Protein AF-A0AAW8UAW8-F1 (afdb_monomer_lite)

Folds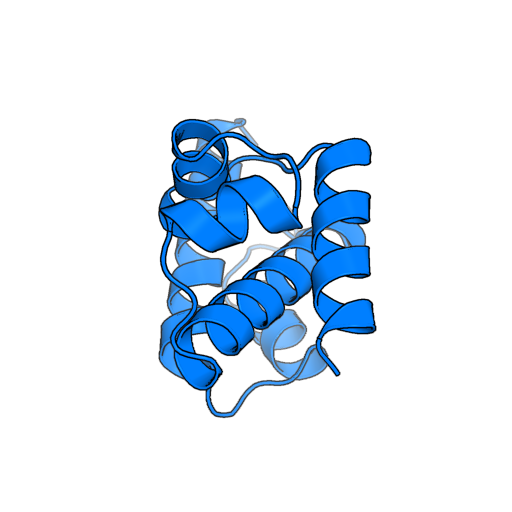eek 3Di:
DPPVVLLVLLLVLLVVCLVCVVPDDLVRSQVVSVVPDDPVNRDDPVSSVLSVLLSLLVVLCVVVVPDLVRVCVQLVPDSVVNCCCNPSNDDADPSSSVSSVVSSVVSD

Radius of gyration: 13.8 Å; chains: 1; bounding box: 28×29×36 Å

Sequence (108 aa):
MSYEEKDWIMRQIKQLAVGLGKMLGRDSLKEMINLELSASEKLTDEEIDTILLLVDVEEKIEIKQIKDEEISQKVGISRERLTDILIDYSLVTETEKKCLTEFIEKTE

Structure (mmCIF, N/CA/C/O backbone):
data_AF-A0AAW8UAW8-F1
#
_entry.id   AF-A0AAW8UAW8-F1
#
loop_
_atom_site.group_PDB
_atom_site.id
_atom_site.type_symbol
_atom_site.label_atom_id
_atom_site.label_alt_id
_atom_site.label_comp_id
_atom_site.label_asym_id
_atom_site.label_entity_id
_atom_site.label_seq_id
_atom_site.pdbx_PDB_ins_code
_atom_site.Cartn_x
_atom_site.Cartn_y
_atom_site.Cartn_z
_atom_site.occupancy
_atom_site.B_iso_or_equiv
_atom_site.auth_seq_id
_atom_site.auth_comp_id
_atom_site.auth_asym_id
_atom_site.auth_atom_id
_atom_site.pdbx_PDB_model_num
ATOM 1 N N . MET A 1 1 ? 10.961 3.873 -21.871 1.00 53.09 1 MET A N 1
ATOM 2 C CA . MET A 1 1 ? 9.582 3.916 -21.371 1.00 53.09 1 MET A CA 1
ATOM 3 C C . MET A 1 1 ? 9.349 5.313 -20.834 1.00 53.09 1 MET A C 1
ATOM 5 O O . MET A 1 1 ? 10.120 5.756 -19.985 1.00 53.09 1 MET A O 1
ATOM 9 N N . SER A 1 2 ? 8.396 6.039 -21.409 1.00 59.00 2 SER A N 1
ATOM 10 C CA . SER A 1 2 ? 7.899 7.279 -20.813 1.00 59.00 2 SER A CA 1
ATOM 11 C C . SER A 1 2 ? 7.216 6.942 -19.484 1.00 59.00 2 SER A C 1
ATOM 13 O O . SER A 1 2 ? 6.664 5.851 -19.339 1.00 59.00 2 SER A O 1
ATOM 15 N N . TYR A 1 3 ? 7.243 7.862 -18.519 1.00 57.81 3 TYR A N 1
ATOM 16 C CA . TYR A 1 3 ? 6.513 7.702 -17.254 1.00 57.81 3 TYR A CA 1
ATOM 17 C C . TYR A 1 3 ? 5.025 7.391 -17.496 1.00 57.81 3 TYR A C 1
ATOM 19 O O . TYR A 1 3 ? 4.446 6.570 -16.799 1.00 57.81 3 TYR A O 1
ATOM 27 N N . GLU A 1 4 ? 4.446 7.945 -18.562 1.00 62.78 4 GLU A N 1
ATOM 28 C CA . GLU A 1 4 ? 3.041 7.738 -18.933 1.00 62.78 4 GLU A CA 1
ATOM 29 C C . GLU A 1 4 ? 2.728 6.306 -19.398 1.00 62.78 4 GLU A C 1
ATOM 31 O O . GLU A 1 4 ? 1.673 5.765 -19.075 1.00 62.78 4 GLU A O 1
ATOM 36 N N . GLU A 1 5 ? 3.641 5.667 -20.138 1.00 59.03 5 GLU A N 1
ATOM 37 C CA . GLU A 1 5 ? 3.466 4.276 -20.594 1.00 59.03 5 GLU A CA 1
ATOM 38 C C . GLU A 1 5 ? 3.527 3.312 -19.407 1.00 59.03 5 GLU A C 1
ATOM 40 O O . GLU A 1 5 ? 2.758 2.355 -19.316 1.00 59.03 5 GLU A O 1
ATOM 45 N N . LYS A 1 6 ? 4.421 3.614 -18.463 1.00 62.03 6 LYS A N 1
ATOM 46 C CA . LYS A 1 6 ? 4.606 2.849 -17.236 1.00 62.03 6 LYS A CA 1
ATOM 47 C C . LYS A 1 6 ? 3.382 2.940 -16.323 1.00 62.03 6 LYS A C 1
ATOM 49 O O . LYS A 1 6 ? 2.896 1.911 -15.857 1.00 62.03 6 LYS A O 1
ATOM 54 N N . ASP A 1 7 ? 2.844 4.142 -16.142 1.00 65.19 7 ASP A N 1
ATOM 55 C CA . ASP A 1 7 ? 1.626 4.371 -15.359 1.00 65.19 7 ASP A CA 1
ATOM 56 C C . ASP A 1 7 ? 0.410 3.683 -15.998 1.00 65.19 7 ASP A C 1
ATOM 58 O O . ASP A 1 7 ? -0.418 3.094 -15.299 1.00 65.19 7 ASP A O 1
ATOM 62 N N . TRP A 1 8 ? 0.313 3.685 -17.333 1.00 69.19 8 TRP A N 1
ATOM 63 C CA . TRP A 1 8 ? -0.758 2.982 -18.043 1.00 69.19 8 TRP A CA 1
ATOM 64 C C . TRP A 1 8 ? -0.704 1.466 -17.813 1.00 69.19 8 TRP A C 1
ATOM 66 O O . TRP A 1 8 ? -1.718 0.866 -17.447 1.00 69.19 8 TRP A O 1
ATOM 76 N N . ILE A 1 9 ? 0.478 0.859 -17.946 1.00 68.75 9 ILE A N 1
ATOM 77 C CA . ILE A 1 9 ? 0.709 -0.568 -17.676 1.00 68.75 9 ILE A CA 1
ATOM 78 C C . ILE A 1 9 ? 0.338 -0.918 -16.234 1.00 68.75 9 ILE A C 1
ATOM 80 O O . ILE A 1 9 ? -0.396 -1.876 -15.988 1.00 68.75 9 ILE A O 1
ATOM 84 N N . MET A 1 10 ? 0.802 -0.122 -15.273 1.00 66.19 10 MET A N 1
ATOM 85 C CA . MET A 1 10 ? 0.529 -0.370 -13.862 1.00 66.19 10 MET A CA 1
ATOM 86 C C . MET A 1 10 ? -0.966 -0.284 -13.536 1.00 66.19 10 MET A C 1
ATOM 88 O O . MET A 1 10 ? -1.477 -1.124 -12.794 1.00 66.19 10 MET A O 1
ATOM 92 N N . ARG A 1 11 ? -1.700 0.658 -14.144 1.00 69.31 11 ARG A N 1
ATOM 93 C CA . ARG A 1 11 ? -3.166 0.727 -14.025 1.00 69.31 11 ARG A CA 1
ATOM 94 C C . ARG A 1 11 ? -3.848 -0.527 -14.566 1.00 69.31 11 ARG A C 1
ATOM 96 O O . ARG A 1 11 ? -4.757 -1.033 -13.913 1.00 69.31 11 ARG A O 1
ATOM 103 N N . GLN A 1 12 ? -3.423 -1.042 -15.722 1.00 69.12 12 GLN A N 1
ATOM 104 C CA . GLN A 1 12 ? -3.996 -2.273 -16.288 1.00 69.12 12 GLN A CA 1
ATOM 105 C C . GLN A 1 12 ? -3.747 -3.477 -15.378 1.00 69.12 12 GLN A C 1
ATOM 107 O O . GLN A 1 12 ? -4.663 -4.248 -15.100 1.00 69.12 12 GLN A O 1
ATOM 112 N N . ILE A 1 13 ? -2.536 -3.594 -14.837 1.00 68.25 13 ILE A N 1
ATOM 113 C CA . ILE A 1 13 ? -2.171 -4.674 -13.918 1.00 68.25 13 ILE A CA 1
ATOM 114 C C . ILE A 1 13 ? -2.972 -4.587 -12.629 1.00 68.25 13 ILE A C 1
ATOM 116 O O . ILE A 1 13 ? -3.464 -5.604 -12.150 1.00 68.25 13 ILE A O 1
ATOM 120 N N . LYS A 1 14 ? -3.152 -3.383 -12.085 1.00 66.75 14 LYS A N 1
ATOM 121 C CA . LYS A 1 14 ? -3.991 -3.189 -10.909 1.00 66.75 14 LYS A CA 1
ATOM 122 C C . LYS A 1 14 ? -5.441 -3.574 -11.183 1.00 66.75 14 LYS A C 1
ATOM 124 O O . LYS A 1 14 ? -6.039 -4.280 -10.385 1.00 66.75 14 LYS A O 1
ATOM 129 N N . GLN A 1 15 ? -6.008 -3.162 -12.317 1.00 66.50 15 GLN A N 1
ATOM 130 C CA . GLN A 1 15 ? -7.379 -3.541 -12.672 1.00 66.50 15 GLN A CA 1
ATOM 131 C C . GLN A 1 15 ? -7.536 -5.052 -12.849 1.00 66.50 15 GLN A C 1
ATOM 133 O O . GLN A 1 15 ? -8.545 -5.611 -12.423 1.00 66.50 15 GLN A O 1
ATOM 138 N N . LEU A 1 16 ? -6.529 -5.724 -13.409 1.00 65.38 16 LEU A N 1
ATOM 139 C CA . LEU A 1 16 ? -6.479 -7.183 -1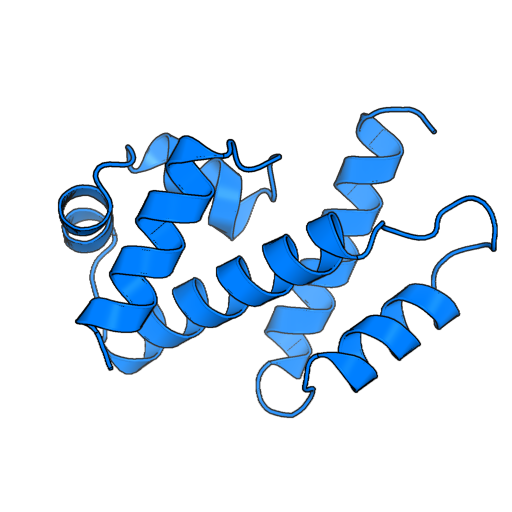3.460 1.00 65.38 16 LEU A CA 1
ATOM 140 C C . LEU A 1 16 ? -6.387 -7.783 -12.053 1.00 65.38 16 LEU A C 1
ATOM 142 O O . LEU A 1 16 ? -7.141 -8.698 -11.744 1.00 65.38 16 LEU A O 1
ATOM 146 N N . ALA A 1 17 ? -5.529 -7.243 -11.186 1.00 63.31 17 ALA A N 1
ATOM 147 C CA . ALA A 1 17 ? -5.366 -7.680 -9.802 1.00 63.31 17 ALA A CA 1
ATOM 148 C C . ALA A 1 17 ? -6.649 -7.512 -8.979 1.00 63.31 17 ALA A C 1
ATOM 150 O O . ALA A 1 17 ? -6.996 -8.411 -8.233 1.00 63.31 17 ALA A O 1
ATOM 151 N N . VAL A 1 18 ? -7.386 -6.413 -9.152 1.00 64.12 18 VAL A N 1
ATOM 152 C CA . VAL A 1 18 ? -8.674 -6.161 -8.485 1.00 64.12 18 VAL A CA 1
ATOM 153 C C . VAL A 1 18 ? -9.775 -7.047 -9.078 1.00 64.12 18 VAL A C 1
ATOM 155 O O . VAL A 1 18 ? -10.526 -7.687 -8.344 1.00 64.12 18 VAL A O 1
ATOM 158 N N . GLY A 1 19 ? -9.850 -7.161 -10.410 1.00 59.50 19 GLY A N 1
ATOM 159 C CA . GLY A 1 19 ? -10.837 -7.996 -11.105 1.00 59.50 19 GLY A CA 1
ATOM 160 C C . GLY A 1 19 ? -10.651 -9.501 -10.876 1.00 59.50 19 GLY A C 1
ATOM 161 O O . GLY A 1 19 ? -11.620 -10.259 -10.903 1.00 59.50 19 GLY A O 1
ATOM 162 N N . LEU A 1 20 ? -9.416 -9.930 -10.611 1.00 54.38 20 LEU A N 1
ATOM 163 C CA . LEU A 1 20 ? -9.031 -11.313 -10.313 1.00 54.38 20 LEU A CA 1
ATOM 164 C C . LEU A 1 20 ? -8.699 -11.523 -8.829 1.00 54.38 20 LEU A C 1
ATOM 166 O O . LEU A 1 20 ? -8.352 -12.641 -8.442 1.00 54.38 20 LEU A O 1
ATOM 170 N N . GLY A 1 21 ? -8.846 -10.480 -8.002 1.00 47.75 21 GLY A N 1
ATOM 171 C CA . GLY A 1 21 ? -8.361 -10.363 -6.616 1.00 47.75 21 GLY A CA 1
ATOM 172 C C . GLY A 1 21 ? -8.927 -11.376 -5.635 1.00 47.75 21 GLY A C 1
ATOM 173 O O . GLY A 1 21 ? -8.539 -11.417 -4.479 1.00 47.75 21 GLY A O 1
ATOM 174 N N . LYS A 1 22 ? -9.804 -12.262 -6.103 1.00 51.38 22 LYS A N 1
ATOM 175 C CA . LYS A 1 22 ? -10.274 -13.416 -5.340 1.00 51.38 22 LYS A CA 1
ATOM 176 C C . LYS A 1 22 ? -9.408 -14.669 -5.495 1.00 51.38 22 LYS A C 1
ATOM 178 O O . LYS A 1 22 ? -9.686 -15.640 -4.798 1.00 51.38 22 LYS A O 1
ATOM 183 N N . MET A 1 23 ? -8.433 -14.718 -6.414 1.00 48.03 23 MET A N 1
ATOM 184 C CA . MET A 1 23 ? -7.806 -16.002 -6.777 1.00 48.03 23 MET A CA 1
ATOM 185 C C . MET A 1 23 ? -6.299 -15.999 -7.075 1.00 48.03 23 MET A C 1
ATOM 187 O O . MET A 1 23 ? -5.720 -17.082 -7.132 1.00 48.03 23 MET A O 1
ATOM 191 N N . LEU A 1 24 ? -5.644 -14.850 -7.268 1.00 53.38 24 LEU A N 1
ATOM 192 C CA . LEU A 1 24 ? -4.253 -14.821 -7.741 1.00 53.38 24 LEU A CA 1
ATOM 193 C C . LEU A 1 24 ? -3.287 -14.321 -6.664 1.00 53.38 24 LEU A C 1
ATOM 195 O O . LEU A 1 24 ? -3.300 -13.154 -6.296 1.00 53.38 24 LEU A O 1
ATOM 199 N N . GLY A 1 25 ? -2.423 -15.220 -6.188 1.00 54.69 25 GLY A N 1
ATOM 200 C CA . GLY A 1 25 ? -1.290 -14.868 -5.332 1.00 54.69 25 GLY A CA 1
ATOM 201 C C . GLY A 1 25 ? -0.156 -14.189 -6.110 1.00 54.69 25 GLY A C 1
ATOM 202 O O . GLY A 1 25 ? -0.154 -14.161 -7.344 1.00 54.69 25 GLY A O 1
ATOM 203 N N . ARG A 1 26 ? 0.844 -13.687 -5.372 1.00 58.62 26 ARG A N 1
ATOM 204 C CA . ARG A 1 26 ? 2.055 -13.000 -5.869 1.00 58.62 26 ARG A CA 1
ATOM 205 C C . ARG A 1 26 ? 2.641 -13.609 -7.144 1.00 58.62 26 ARG A C 1
ATOM 207 O O . ARG A 1 26 ? 2.889 -12.884 -8.104 1.00 58.62 26 ARG A O 1
ATOM 214 N N . ASP A 1 27 ? 2.841 -14.924 -7.166 1.00 57.62 27 ASP A N 1
ATOM 215 C CA . ASP A 1 27 ? 3.433 -15.626 -8.309 1.00 57.62 27 ASP A CA 1
ATOM 216 C C . ASP A 1 27 ? 2.546 -15.588 -9.558 1.00 57.62 27 ASP A C 1
ATOM 218 O O . ASP A 1 27 ? 3.045 -15.379 -10.659 1.00 57.62 27 ASP A O 1
ATOM 222 N N . SER A 1 28 ? 1.226 -15.702 -9.406 1.00 60.12 28 SER A N 1
ATOM 223 C CA . SER A 1 28 ? 0.302 -15.674 -10.542 1.00 60.12 28 SER A CA 1
ATOM 224 C C . SER A 1 28 ? 0.159 -14.274 -11.136 1.00 60.12 28 SER A C 1
ATOM 226 O O . SER A 1 28 ? 0.096 -14.119 -12.353 1.00 60.12 28 SER A O 1
ATOM 228 N N . LEU A 1 29 ? 0.175 -13.246 -10.285 1.00 64.06 29 LEU A N 1
ATOM 229 C CA . LEU A 1 29 ? 0.221 -11.850 -10.716 1.00 64.06 29 LEU A CA 1
ATOM 230 C C . LEU A 1 29 ? 1.530 -11.557 -11.456 1.00 64.06 29 LEU A C 1
ATOM 232 O O . LEU A 1 29 ? 1.519 -10.993 -12.546 1.00 64.06 29 LEU A O 1
ATOM 236 N N . LYS A 1 30 ? 2.656 -12.034 -10.920 1.00 61.75 30 LYS A N 1
ATOM 237 C CA . LYS A 1 30 ? 3.976 -11.916 -11.547 1.00 61.75 30 LYS A CA 1
ATOM 238 C C . LYS A 1 30 ? 4.049 -12.631 -12.898 1.00 61.75 30 LYS A C 1
ATOM 240 O O . LYS A 1 30 ? 4.643 -12.089 -13.830 1.00 61.75 30 LYS A O 1
ATOM 245 N N . GLU A 1 31 ? 3.449 -13.811 -13.036 1.00 61.47 31 GLU A N 1
ATOM 246 C CA . GLU A 1 31 ? 3.363 -14.509 -14.323 1.00 61.47 31 GLU A CA 1
ATOM 247 C C . GLU A 1 31 ? 2.470 -13.767 -15.321 1.00 61.47 31 GLU A C 1
ATOM 249 O O . GLU A 1 31 ? 2.890 -13.567 -16.455 1.00 61.47 31 GLU A O 1
ATOM 254 N N . MET A 1 32 ? 1.297 -13.272 -14.914 1.00 62.72 32 MET A N 1
ATOM 255 C CA . MET A 1 32 ? 0.415 -12.501 -15.802 1.00 62.72 32 MET A CA 1
ATOM 256 C C . MET A 1 32 ? 1.056 -11.204 -16.297 1.00 62.72 32 MET A C 1
ATOM 258 O O . MET A 1 32 ? 1.002 -10.902 -17.486 1.00 62.72 32 MET A O 1
ATOM 262 N N . ILE A 1 33 ? 1.722 -10.469 -15.407 1.00 61.56 33 ILE A N 1
ATOM 263 C CA . ILE A 1 33 ? 2.475 -9.260 -15.756 1.00 61.56 33 ILE A CA 1
ATOM 264 C C . ILE A 1 33 ? 3.582 -9.594 -16.763 1.00 61.56 33 ILE A C 1
ATOM 266 O O . ILE A 1 33 ? 3.771 -8.874 -17.736 1.00 61.56 33 ILE A O 1
ATOM 270 N N . ASN A 1 34 ? 4.302 -10.703 -16.564 1.00 62.47 34 ASN A N 1
ATOM 271 C CA . ASN A 1 34 ? 5.330 -11.153 -17.506 1.00 62.47 34 ASN A CA 1
ATOM 272 C C . ASN A 1 34 ? 4.765 -11.654 -18.848 1.00 62.47 34 ASN A C 1
ATOM 274 O O . ASN A 1 34 ? 5.516 -11.682 -19.821 1.00 62.47 34 ASN A O 1
ATOM 278 N N . LEU A 1 35 ? 3.501 -12.088 -18.895 1.00 58.25 35 LEU A N 1
ATOM 279 C CA . LEU A 1 35 ? 2.825 -12.547 -20.113 1.00 58.25 35 LEU A CA 1
ATOM 280 C C . LEU A 1 35 ? 2.311 -11.379 -20.966 1.00 58.25 35 LEU A C 1
ATOM 282 O O . LEU A 1 35 ? 2.409 -11.446 -22.188 1.00 58.25 35 LEU A O 1
ATOM 286 N N . GLU A 1 36 ? 1.795 -10.323 -20.332 1.00 56.28 36 GLU A N 1
ATOM 287 C CA . GLU A 1 36 ? 1.239 -9.142 -21.013 1.00 56.28 36 GLU A CA 1
ATOM 288 C C . GLU A 1 36 ? 2.308 -8.099 -21.386 1.00 56.28 36 GLU A C 1
ATOM 290 O O . GLU A 1 36 ? 2.096 -7.298 -22.295 1.00 56.28 36 GLU A O 1
ATOM 295 N N . LEU A 1 37 ? 3.469 -8.104 -20.720 1.00 55.41 37 LEU A N 1
ATOM 296 C CA . LEU A 1 37 ? 4.539 -7.133 -20.954 1.00 55.41 37 LEU A CA 1
ATOM 297 C C . LEU A 1 37 ? 5.669 -7.695 -21.810 1.00 55.41 37 LEU A C 1
ATOM 299 O O . LEU A 1 37 ? 6.221 -8.766 -21.546 1.00 55.41 37 LEU A O 1
ATOM 303 N N . SER A 1 38 ? 6.089 -6.915 -22.809 1.00 50.94 38 SER A N 1
ATOM 304 C CA . SER A 1 38 ? 7.283 -7.212 -23.599 1.00 50.94 38 SER A CA 1
ATOM 305 C C . SER A 1 38 ? 8.509 -7.320 -22.680 1.00 50.94 38 SER A C 1
ATOM 307 O O . SER A 1 38 ? 8.578 -6.683 -21.631 1.00 50.94 38 SER A O 1
ATOM 309 N N . ALA A 1 39 ? 9.544 -8.073 -23.069 1.00 51.22 39 ALA A N 1
ATOM 310 C CA . ALA A 1 39 ? 10.737 -8.295 -22.233 1.00 51.22 39 ALA A CA 1
ATOM 311 C C . ALA A 1 39 ? 11.452 -7.009 -21.745 1.00 51.22 39 ALA A C 1
ATOM 313 O O . ALA A 1 39 ? 12.193 -7.061 -20.765 1.00 51.22 39 ALA A O 1
ATOM 314 N N . SER A 1 40 ? 11.225 -5.871 -22.408 1.00 48.06 40 SER A N 1
ATOM 315 C CA . SER A 1 40 ? 11.716 -4.528 -22.067 1.00 48.06 40 SER A CA 1
ATOM 316 C C . SER A 1 40 ? 10.819 -3.728 -21.111 1.00 48.06 40 SER A C 1
ATOM 318 O O . SER A 1 40 ? 11.193 -2.626 -20.720 1.00 48.06 40 SER A O 1
ATOM 320 N N . GLU A 1 41 ? 9.643 -4.248 -20.768 1.00 56.22 41 GLU A N 1
ATOM 321 C CA . GLU A 1 41 ? 8.592 -3.562 -20.006 1.00 56.22 41 GLU A CA 1
ATOM 322 C C . GLU A 1 41 ? 8.346 -4.194 -18.633 1.00 56.22 41 GLU A C 1
ATOM 324 O O . GLU A 1 41 ? 7.468 -3.763 -17.896 1.00 56.22 41 GLU A O 1
ATOM 329 N N . LYS A 1 42 ? 9.143 -5.202 -18.268 1.00 62.56 42 LYS A N 1
ATOM 330 C CA . LYS A 1 42 ? 9.015 -5.924 -17.003 1.00 62.56 42 LYS A CA 1
ATOM 331 C C . LYS A 1 42 ? 9.126 -4.971 -15.810 1.00 62.56 42 LYS A C 1
ATOM 333 O O . LYS A 1 42 ? 10.148 -4.306 -15.641 1.00 62.56 42 LYS A O 1
ATOM 338 N N . LEU A 1 43 ? 8.086 -4.960 -14.979 1.00 66.69 43 LEU A N 1
ATOM 339 C CA . LEU A 1 43 ? 8.108 -4.327 -13.664 1.00 66.69 43 LEU A CA 1
ATOM 340 C C . LEU A 1 43 ? 9.196 -4.954 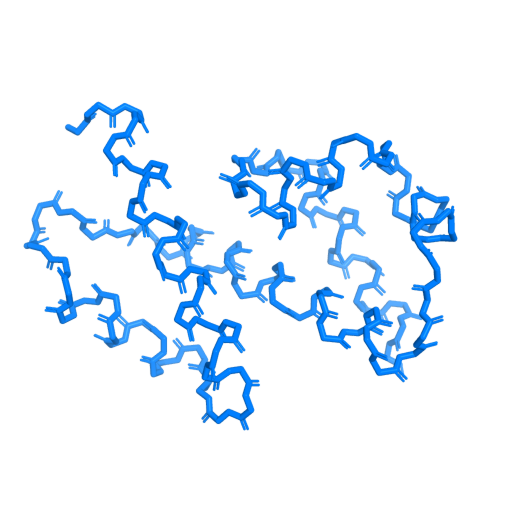-12.791 1.00 66.69 43 LEU A C 1
ATOM 342 O O . LEU A 1 43 ? 9.455 -6.160 -12.875 1.00 66.69 43 LEU A O 1
ATOM 346 N N . THR A 1 44 ? 9.824 -4.143 -11.943 1.00 75.56 44 THR A N 1
ATOM 347 C CA . THR A 1 44 ? 10.757 -4.671 -10.944 1.00 75.56 44 THR A CA 1
ATOM 348 C C . THR A 1 44 ? 10.000 -5.399 -9.835 1.00 75.56 44 THR A C 1
ATOM 350 O O . THR A 1 44 ? 8.810 -5.171 -9.613 1.00 75.56 44 THR A O 1
ATOM 353 N N . ASP A 1 45 ? 10.696 -6.269 -9.101 1.00 73.88 45 ASP A N 1
ATOM 354 C CA . ASP A 1 45 ? 10.097 -6.976 -7.964 1.00 73.88 45 ASP A CA 1
ATOM 355 C C . ASP A 1 45 ? 9.503 -6.002 -6.932 1.00 73.88 45 ASP A C 1
ATOM 357 O O . ASP A 1 45 ? 8.406 -6.232 -6.433 1.00 73.88 45 ASP A O 1
ATOM 361 N N . GLU A 1 46 ? 10.165 -4.866 -6.691 1.00 75.88 46 GLU A N 1
ATOM 362 C CA . GLU A 1 46 ? 9.675 -3.823 -5.781 1.00 75.88 46 GLU A CA 1
ATOM 363 C C . GLU A 1 46 ? 8.371 -3.171 -6.249 1.00 75.88 46 GLU A C 1
ATOM 365 O O . GLU A 1 46 ? 7.527 -2.808 -5.424 1.00 75.88 46 GLU A O 1
ATOM 370 N N . GLU A 1 47 ? 8.193 -3.012 -7.559 1.00 74.31 47 GLU A N 1
ATOM 371 C CA . GLU A 1 47 ? 6.967 -2.469 -8.138 1.00 74.31 47 GLU A CA 1
ATOM 372 C C . GLU A 1 47 ? 5.823 -3.463 -8.008 1.00 74.31 47 GLU A C 1
ATOM 374 O O . GLU A 1 47 ? 4.729 -3.081 -7.604 1.00 74.31 47 GLU A O 1
ATOM 379 N N . ILE A 1 48 ? 6.092 -4.746 -8.254 1.00 75.31 48 ILE A N 1
ATOM 380 C CA . ILE A 1 48 ? 5.113 -5.821 -8.071 1.00 75.31 48 ILE A CA 1
ATOM 381 C C . ILE A 1 48 ? 4.706 -5.930 -6.597 1.00 75.31 48 ILE A C 1
ATOM 383 O O . ILE A 1 48 ? 3.517 -6.003 -6.299 1.00 75.31 48 ILE A O 1
ATOM 387 N N . ASP A 1 49 ? 5.662 -5.875 -5.668 1.00 79.25 49 ASP A N 1
ATOM 388 C CA . ASP A 1 49 ? 5.369 -5.880 -4.229 1.00 79.25 49 ASP A CA 1
ATOM 389 C C . ASP A 1 49 ? 4.541 -4.661 -3.805 1.00 79.25 49 ASP A C 1
ATOM 391 O O . ASP A 1 49 ? 3.699 -4.754 -2.914 1.00 79.25 49 ASP A O 1
ATOM 395 N N . THR A 1 50 ? 4.738 -3.520 -4.466 1.00 80.25 50 THR A N 1
ATOM 396 C CA . THR A 1 50 ? 3.934 -2.321 -4.213 1.00 80.25 50 THR A CA 1
ATOM 397 C C . THR A 1 50 ? 2.504 -2.501 -4.727 1.00 80.25 50 THR A C 1
ATOM 399 O O . THR A 1 50 ? 1.573 -2.165 -4.004 1.00 80.25 50 THR A O 1
ATOM 402 N N . ILE A 1 51 ? 2.301 -3.100 -5.909 1.00 76.88 51 ILE A N 1
ATOM 403 C CA . ILE A 1 51 ? 0.959 -3.450 -6.417 1.00 76.88 51 ILE A CA 1
ATOM 404 C C . ILE A 1 51 ? 0.235 -4.357 -5.424 1.00 76.88 51 ILE A C 1
A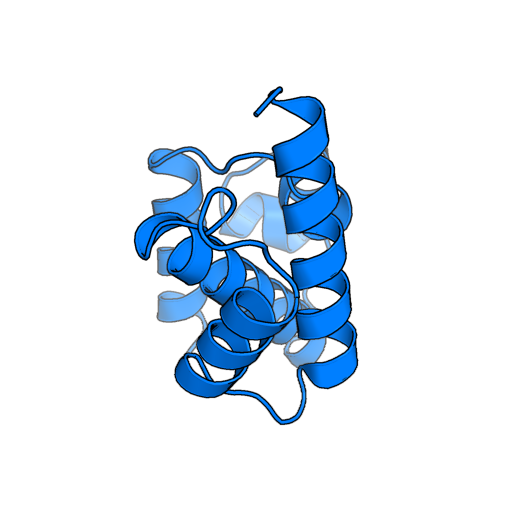TOM 406 O O . ILE A 1 51 ? -0.908 -4.083 -5.070 1.00 76.88 51 ILE A O 1
ATOM 410 N N . LEU A 1 52 ? 0.906 -5.416 -4.967 1.00 79.25 52 LEU A N 1
ATOM 411 C CA . LEU A 1 52 ? 0.327 -6.390 -4.044 1.00 79.25 52 LEU A CA 1
ATOM 412 C C . LEU A 1 52 ? -0.074 -5.745 -2.720 1.00 79.25 52 LEU A C 1
ATOM 414 O O . LEU A 1 52 ? -1.196 -5.944 -2.272 1.00 79.25 52 LEU A O 1
ATOM 418 N N . LEU A 1 53 ? 0.789 -4.896 -2.156 1.00 83.88 53 LEU A N 1
ATOM 419 C CA . LEU A 1 53 ? 0.465 -4.141 -0.949 1.00 83.88 53 LEU A CA 1
ATOM 420 C C . LEU A 1 53 ? -0.795 -3.283 -1.128 1.00 83.88 53 LEU A C 1
ATOM 422 O O . LEU A 1 53 ? -1.618 -3.206 -0.221 1.00 83.88 53 LEU A O 1
ATOM 426 N N . LEU A 1 54 ? -0.948 -2.618 -2.276 1.00 82.56 54 LEU A N 1
ATOM 427 C CA . LEU A 1 54 ? -2.136 -1.805 -2.541 1.00 82.56 54 LEU A CA 1
ATOM 428 C C . LEU A 1 54 ? -3.396 -2.661 -2.651 1.00 82.56 54 LEU A C 1
ATOM 430 O O . LEU A 1 54 ? -4.420 -2.279 -2.091 1.00 82.56 54 LEU A O 1
ATOM 434 N N . VAL A 1 55 ? -3.305 -3.822 -3.301 1.00 79.75 55 VAL A N 1
ATOM 435 C CA . VAL A 1 55 ? -4.418 -4.775 -3.386 1.00 79.75 55 VAL A CA 1
ATOM 436 C C . VAL A 1 55 ? -4.818 -5.281 -2.001 1.00 79.75 55 VAL A C 1
ATOM 438 O O . VAL A 1 55 ? -6.002 -5.243 -1.675 1.00 79.75 55 VAL A O 1
ATOM 441 N N . ASP A 1 56 ? -3.855 -5.661 -1.157 1.00 81.94 56 ASP A N 1
ATOM 442 C CA . ASP A 1 56 ? -4.124 -6.080 0.225 1.00 81.94 56 ASP A CA 1
ATOM 443 C C . ASP A 1 56 ? -4.808 -4.961 1.025 1.00 81.94 56 ASP A C 1
ATOM 445 O O . ASP A 1 56 ? -5.712 -5.206 1.826 1.00 81.94 56 ASP A O 1
ATOM 449 N N . VAL A 1 57 ? -4.396 -3.704 0.817 1.00 84.50 57 VAL A N 1
ATOM 450 C CA . VAL A 1 57 ? -5.009 -2.541 1.475 1.00 84.50 57 VAL A CA 1
ATOM 451 C C . VAL A 1 57 ? -6.451 -2.358 1.019 1.00 84.50 57 VAL A C 1
ATOM 453 O O . VAL A 1 57 ? -7.325 -2.216 1.876 1.00 84.50 57 VAL A O 1
ATOM 456 N N . GLU A 1 58 ? -6.718 -2.393 -0.287 1.00 80.75 58 GLU A N 1
ATOM 457 C CA . GLU A 1 58 ? -8.077 -2.301 -0.837 1.00 80.75 58 GLU A CA 1
ATOM 458 C C . GLU A 1 58 ? -8.976 -3.427 -0.315 1.00 80.75 58 GLU A C 1
ATOM 460 O O . GLU A 1 58 ? -10.079 -3.161 0.169 1.00 80.75 58 GLU A O 1
ATOM 465 N N . GLU A 1 59 ? -8.480 -4.665 -0.306 1.00 80.19 59 GLU A N 1
ATOM 466 C CA . GLU A 1 59 ? -9.209 -5.813 0.232 1.00 80.19 59 GLU A CA 1
ATOM 467 C C . GLU A 1 59 ? -9.551 -5.605 1.711 1.00 80.19 59 GLU A C 1
ATOM 469 O O . GLU A 1 59 ? -10.686 -5.821 2.145 1.00 80.19 59 GLU A O 1
ATOM 474 N N . LYS A 1 60 ? -8.592 -5.135 2.512 1.00 82.56 60 LYS A N 1
ATOM 475 C CA . LYS A 1 60 ? -8.799 -4.959 3.952 1.00 82.56 60 LYS A CA 1
ATOM 476 C C . LYS A 1 60 ? -9.784 -3.840 4.267 1.00 82.56 60 LYS A C 1
ATOM 478 O O . LYS A 1 60 ? -10.543 -3.961 5.233 1.00 82.56 60 LYS A O 1
ATOM 483 N N . ILE A 1 61 ? -9.795 -2.778 3.462 1.00 83.12 61 ILE A N 1
ATOM 484 C CA . ILE A 1 61 ? -10.810 -1.719 3.526 1.00 83.12 61 ILE A CA 1
ATOM 485 C C . ILE A 1 61 ? -12.190 -2.307 3.241 1.00 83.12 61 ILE A C 1
ATOM 487 O O . ILE A 1 61 ? -13.116 -2.061 4.017 1.00 83.12 61 ILE A O 1
ATOM 491 N N . GLU A 1 62 ? -12.317 -3.109 2.180 1.00 80.44 62 GLU A N 1
ATOM 492 C CA . GLU A 1 62 ? -13.586 -3.706 1.761 1.00 80.44 62 GLU A CA 1
ATOM 493 C C . GLU A 1 62 ? -14.125 -4.690 2.811 1.00 80.44 62 GLU A C 1
ATOM 495 O O . GLU A 1 62 ? -15.259 -4.545 3.275 1.00 80.44 62 GLU A O 1
ATOM 500 N N . ILE A 1 63 ? -13.297 -5.639 3.267 1.00 80.06 63 ILE A N 1
ATOM 501 C CA . ILE A 1 63 ? -13.675 -6.661 4.259 1.00 80.06 63 ILE A CA 1
ATOM 502 C C . ILE A 1 63 ? -14.095 -6.020 5.581 1.00 80.06 63 ILE A C 1
ATOM 504 O O . ILE A 1 63 ? -15.080 -6.436 6.195 1.00 80.06 63 ILE A O 1
ATOM 508 N N . LYS A 1 64 ? -13.344 -5.017 6.048 1.00 80.62 64 LYS A N 1
ATOM 509 C CA . LYS A 1 64 ? -13.624 -4.357 7.330 1.00 80.62 64 LYS A CA 1
ATOM 510 C C . LYS A 1 64 ? -14.597 -3.189 7.216 1.00 80.62 64 LYS A C 1
ATOM 512 O O . LYS A 1 64 ? -14.878 -2.561 8.235 1.00 80.62 64 LYS A O 1
ATOM 517 N N . GLN A 1 65 ? -15.109 -2.912 6.015 1.00 82.12 65 GLN A N 1
ATOM 518 C CA . GLN A 1 65 ? -15.986 -1.779 5.719 1.00 82.12 65 GLN A CA 1
ATOM 519 C C . GLN A 1 65 ? -15.441 -0.454 6.277 1.00 82.12 65 GLN A C 1
ATOM 521 O O . GLN A 1 65 ? -16.182 0.359 6.834 1.00 82.12 65 GLN A O 1
ATOM 526 N N . ILE A 1 66 ? -14.124 -0.257 6.165 1.00 82.75 66 ILE A N 1
ATOM 527 C CA . ILE A 1 66 ? -13.458 0.955 6.646 1.00 82.75 66 ILE A CA 1
ATOM 528 C C . ILE A 1 66 ? -13.856 2.096 5.718 1.00 82.75 66 ILE A C 1
ATOM 530 O O . ILE A 1 66 ? -13.723 1.994 4.502 1.00 82.75 66 ILE A O 1
ATOM 534 N N . LYS A 1 67 ? -14.343 3.199 6.280 1.00 81.69 67 LYS A N 1
ATOM 535 C CA . LYS A 1 67 ? -14.686 4.377 5.480 1.00 81.69 67 LYS A CA 1
ATOM 536 C C . LYS A 1 67 ? -13.426 5.112 5.034 1.00 81.69 67 LYS A C 1
ATOM 538 O O . LYS A 1 67 ? -12.452 5.177 5.784 1.00 81.69 67 LYS A O 1
ATOM 543 N N . ASP A 1 68 ? -13.488 5.768 3.876 1.00 74.31 68 ASP A N 1
ATOM 544 C CA . ASP A 1 68 ? -12.404 6.600 3.326 1.00 74.31 68 ASP A CA 1
ATOM 545 C C . ASP A 1 68 ? -11.810 7.589 4.348 1.00 74.31 68 ASP A C 1
ATOM 547 O O . ASP A 1 68 ? -10.602 7.825 4.402 1.00 74.31 68 ASP A O 1
ATOM 551 N N . GLU A 1 69 ? -12.669 8.176 5.182 1.00 78.00 69 GLU A N 1
ATOM 552 C CA . GLU A 1 69 ? -12.282 9.147 6.209 1.00 78.00 69 GLU A CA 1
ATOM 553 C C . GLU A 1 69 ? -11.490 8.489 7.347 1.00 78.00 69 GLU A C 1
ATOM 555 O O . GLU A 1 69 ? -10.560 9.084 7.893 1.00 78.00 69 GLU A O 1
ATOM 560 N N . GLU A 1 70 ? -11.824 7.243 7.683 1.00 82.69 70 GLU A N 1
ATOM 561 C CA . GLU A 1 70 ? -11.165 6.481 8.741 1.00 82.69 70 GLU A CA 1
ATOM 562 C C . GLU A 1 70 ? -9.824 5.921 8.281 1.00 82.69 70 GLU A C 1
ATOM 564 O O . GLU A 1 70 ? -8.871 5.912 9.061 1.00 82.69 70 GLU A O 1
ATOM 569 N N . ILE A 1 71 ? -9.711 5.488 7.020 1.00 83.94 71 ILE A N 1
ATOM 570 C CA . ILE A 1 71 ? -8.420 5.030 6.511 1.00 83.94 71 ILE A CA 1
ATOM 571 C C . ILE A 1 71 ? -7.420 6.180 6.452 1.00 83.94 71 ILE A C 1
ATOM 573 O O . ILE A 1 71 ? -6.321 6.026 6.974 1.00 83.94 71 ILE A O 1
ATOM 577 N N . SER A 1 72 ? -7.809 7.355 5.946 1.00 85.12 72 SER A N 1
ATOM 578 C CA . SER A 1 72 ? -6.921 8.524 5.898 1.00 85.12 72 SER A CA 1
ATOM 579 C C . SER A 1 72 ? -6.313 8.847 7.269 1.00 85.12 72 SER A C 1
ATOM 581 O O . SER A 1 72 ? -5.114 9.108 7.374 1.00 85.12 72 SER A O 1
ATOM 583 N N . GLN A 1 73 ? -7.102 8.721 8.342 1.00 84.31 73 GLN A N 1
ATOM 584 C CA . GLN A 1 73 ? -6.612 8.880 9.714 1.00 84.31 73 GLN A CA 1
ATOM 585 C C . GLN A 1 73 ? -5.728 7.721 10.193 1.00 84.31 73 GLN A C 1
ATOM 587 O O . GLN A 1 73 ? -4.762 7.955 10.917 1.00 84.31 73 GLN A O 1
ATOM 592 N N . LYS A 1 74 ? -6.039 6.477 9.812 1.00 82.88 74 LYS A N 1
ATOM 593 C CA . LYS A 1 74 ? -5.297 5.277 10.233 1.00 82.88 74 LYS A CA 1
ATOM 594 C C . LYS A 1 74 ? -3.917 5.161 9.587 1.00 82.88 74 LYS A C 1
ATOM 596 O O . LYS A 1 74 ? -2.978 4.774 10.276 1.00 82.88 74 LYS A O 1
ATOM 601 N N . VAL A 1 75 ? -3.792 5.482 8.299 1.00 85.31 75 VAL A N 1
ATOM 602 C CA . VAL A 1 75 ? -2.500 5.473 7.585 1.00 85.31 75 VAL A CA 1
ATOM 603 C C . VAL A 1 75 ? -1.779 6.816 7.635 1.00 85.31 75 VAL A C 1
ATOM 605 O O . VAL A 1 75 ? -0.584 6.866 7.364 1.00 85.31 75 VAL A O 1
ATOM 608 N N . GLY A 1 76 ? -2.463 7.906 7.998 1.00 85.25 76 GLY A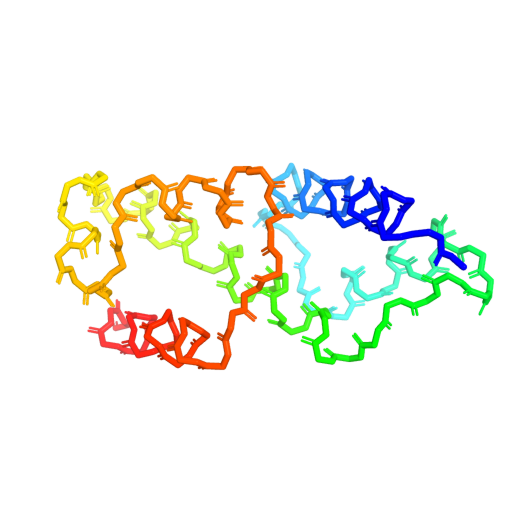 N 1
ATOM 609 C CA . GLY A 1 76 ? -1.861 9.242 8.034 1.00 85.25 76 GLY A CA 1
ATOM 610 C C . GLY A 1 76 ? -1.570 9.820 6.644 1.00 85.25 76 GLY A C 1
ATOM 611 O O . GLY A 1 76 ? -0.723 10.700 6.512 1.00 85.25 76 GLY A O 1
ATOM 612 N N . ILE A 1 77 ? -2.264 9.329 5.615 1.00 87.50 77 ILE A N 1
ATOM 613 C CA . ILE A 1 77 ? -2.175 9.792 4.224 1.00 87.50 77 ILE A CA 1
ATOM 614 C C . ILE A 1 77 ? -3.467 10.550 3.902 1.00 87.50 77 ILE A C 1
ATOM 616 O O . ILE A 1 77 ? -4.548 10.126 4.314 1.00 87.50 77 ILE A O 1
ATOM 620 N N . SER A 1 78 ? -3.388 11.680 3.189 1.00 87.75 78 SER A N 1
ATOM 621 C CA . SER A 1 78 ? -4.586 12.447 2.820 1.00 87.75 78 SER A CA 1
ATOM 622 C C . SER A 1 78 ? -5.514 11.627 1.919 1.00 87.75 78 SER A C 1
ATOM 624 O O . SER A 1 78 ? -5.068 10.784 1.144 1.00 87.75 78 SER A O 1
ATOM 626 N N . ARG A 1 79 ? -6.823 11.887 1.997 1.00 83.62 79 ARG A N 1
ATOM 627 C CA . ARG A 1 79 ? -7.821 11.193 1.167 1.00 83.62 79 ARG A CA 1
ATOM 628 C C . ARG A 1 79 ? -7.551 11.350 -0.331 1.00 83.62 79 ARG A C 1
ATOM 630 O O . ARG A 1 79 ? -7.689 10.386 -1.078 1.00 83.62 79 ARG A O 1
ATOM 637 N N . GLU A 1 80 ? -7.157 12.548 -0.753 1.00 85.44 80 GLU A N 1
ATOM 638 C CA . GLU A 1 80 ? -6.780 12.833 -2.143 1.00 85.44 80 GLU A CA 1
ATOM 639 C C . GLU A 1 80 ? -5.605 11.948 -2.565 1.00 85.44 80 GLU A C 1
ATOM 641 O O . GLU A 1 80 ? -5.701 11.221 -3.545 1.00 85.44 80 GLU A O 1
ATOM 646 N N . ARG A 1 81 ? -4.556 11.880 -1.739 1.00 87.00 81 ARG A N 1
ATOM 647 C CA . ARG A 1 81 ? -3.380 11.061 -2.036 1.00 87.00 81 ARG A CA 1
ATOM 648 C C . ARG A 1 81 ? -3.678 9.561 -2.010 1.00 87.00 81 ARG A C 1
ATOM 650 O O . ARG A 1 81 ? -3.144 8.816 -2.824 1.00 87.00 81 ARG A O 1
ATOM 657 N N . LEU A 1 82 ? -4.550 9.107 -1.110 1.00 84.75 82 LEU A N 1
ATOM 658 C CA . LEU A 1 82 ? -5.031 7.724 -1.106 1.00 84.75 82 LEU A CA 1
ATOM 659 C C . LEU A 1 82 ? -5.825 7.396 -2.365 1.00 84.75 82 LEU A C 1
ATOM 661 O O . LEU A 1 82 ? -5.667 6.305 -2.892 1.00 84.75 82 LEU A O 1
ATOM 665 N N . THR A 1 83 ? -6.625 8.333 -2.869 1.00 82.12 83 THR A N 1
ATOM 666 C CA . THR A 1 83 ? -7.329 8.182 -4.151 1.00 82.12 83 THR A CA 1
ATOM 667 C C . THR A 1 83 ? -6.317 8.059 -5.290 1.00 82.12 83 THR A C 1
ATOM 669 O O . THR A 1 83 ? -6.387 7.108 -6.065 1.00 82.12 83 THR A O 1
ATOM 672 N N . ASP A 1 84 ? -5.301 8.924 -5.323 1.00 83.12 84 ASP A N 1
ATOM 673 C CA . ASP A 1 84 ? -4.255 8.867 -6.349 1.00 83.12 84 ASP A CA 1
ATOM 674 C C . ASP A 1 84 ? -3.493 7.531 -6.341 1.00 83.12 84 ASP A C 1
ATOM 676 O O . ASP A 1 84 ? -3.053 7.034 -7.374 1.00 83.12 84 ASP A O 1
ATOM 680 N N . ILE A 1 85 ? -3.276 6.945 -5.164 1.00 85.44 85 ILE A N 1
ATOM 681 C CA . ILE A 1 85 ? -2.521 5.698 -5.004 1.00 85.44 85 ILE A CA 1
ATOM 682 C C . ILE A 1 85 ? -3.416 4.470 -5.244 1.00 85.44 85 ILE A C 1
ATOM 684 O O . ILE A 1 85 ? -3.037 3.556 -5.979 1.00 85.44 85 ILE A O 1
ATOM 688 N N . LEU A 1 86 ? -4.610 4.432 -4.646 1.00 77.19 86 LEU A N 1
ATOM 689 C CA . LEU A 1 86 ? -5.524 3.282 -4.647 1.00 77.19 86 LEU A CA 1
ATOM 690 C C . LEU A 1 86 ? -6.443 3.239 -5.869 1.00 77.19 86 LEU A C 1
ATOM 692 O O . LEU A 1 86 ? -6.801 2.157 -6.305 1.00 77.19 86 LEU A O 1
ATOM 696 N N . ILE A 1 87 ? -6.737 4.355 -6.522 1.00 74.00 87 ILE A N 1
ATOM 697 C CA . ILE A 1 87 ? -7.605 4.361 -7.709 1.00 74.00 87 ILE A CA 1
ATOM 698 C C . ILE A 1 87 ? -6.777 4.645 -8.960 1.00 74.00 87 ILE A C 1
ATOM 700 O O . ILE A 1 87 ? -6.741 3.828 -9.879 1.00 74.00 87 ILE A O 1
ATOM 704 N N . ASP A 1 88 ? -6.033 5.748 -8.962 1.00 71.50 88 ASP A N 1
ATOM 705 C CA . ASP A 1 88 ? -5.292 6.202 -10.145 1.00 71.50 88 ASP A CA 1
ATOM 706 C C . ASP A 1 88 ? -3.914 5.560 -10.322 1.00 71.50 88 ASP A C 1
ATOM 708 O O . ASP A 1 88 ? -3.265 5.790 -11.345 1.00 71.50 88 ASP A O 1
ATOM 712 N N . TYR A 1 89 ? -3.494 4.737 -9.359 1.00 65.88 89 TYR A N 1
ATOM 713 C CA . TYR A 1 89 ? -2.191 4.080 -9.320 1.00 65.88 89 TYR A CA 1
ATOM 714 C C . TYR A 1 89 ? -1.047 5.067 -9.598 1.00 65.88 89 TYR A C 1
ATOM 716 O O . TYR A 1 89 ? -0.471 5.118 -10.682 1.00 65.88 89 TYR A O 1
ATOM 724 N N . SER A 1 90 ? -0.724 5.873 -8.594 1.00 74.81 90 SER A N 1
ATOM 725 C CA . SER A 1 90 ? 0.489 6.685 -8.575 1.00 74.81 90 SER A CA 1
ATOM 726 C C . SER A 1 90 ? 1.598 5.991 -7.786 1.00 74.81 90 SER A C 1
ATOM 728 O O . SER A 1 90 ? 1.336 5.233 -6.848 1.00 74.81 90 SER A O 1
ATOM 730 N N . LEU A 1 91 ? 2.851 6.271 -8.156 1.00 76.19 91 LEU A N 1
ATOM 731 C CA . LEU A 1 91 ? 4.023 5.777 -7.436 1.00 76.19 91 LEU A CA 1
ATOM 732 C C . LEU A 1 91 ? 3.927 6.122 -5.946 1.00 76.19 91 LEU A C 1
ATOM 734 O O . LEU A 1 91 ? 3.771 7.285 -5.559 1.00 76.19 91 LEU A O 1
ATOM 738 N N . VAL A 1 92 ? 4.033 5.079 -5.129 1.00 83.38 92 VAL A N 1
ATOM 739 C CA . VAL A 1 92 ? 3.991 5.158 -3.672 1.00 83.38 92 VAL A CA 1
ATOM 740 C C . VAL A 1 92 ? 5.383 5.520 -3.177 1.00 83.38 92 VAL A C 1
ATOM 742 O O . VAL A 1 92 ? 6.372 4.906 -3.572 1.00 83.38 92 VAL A O 1
ATOM 745 N N . THR A 1 93 ? 5.480 6.528 -2.320 1.00 86.12 93 THR A N 1
ATOM 746 C CA . THR A 1 93 ? 6.749 6.857 -1.662 1.00 86.12 93 THR A CA 1
ATOM 747 C C . THR A 1 93 ? 7.084 5.822 -0.591 1.00 86.12 93 THR A C 1
ATOM 749 O O . THR A 1 93 ? 6.195 5.187 -0.028 1.00 86.12 93 THR A O 1
ATOM 752 N N . GLU A 1 94 ? 8.360 5.694 -0.229 1.00 84.94 94 GLU A N 1
ATOM 753 C CA . GLU A 1 94 ? 8.797 4.780 0.840 1.00 84.94 94 GLU A CA 1
ATOM 754 C C . GLU A 1 94 ? 8.067 5.026 2.173 1.00 84.94 94 GLU A C 1
ATOM 756 O O . GLU A 1 94 ? 7.704 4.088 2.884 1.00 84.94 94 GLU A O 1
ATOM 761 N N . THR A 1 95 ? 7.791 6.294 2.497 1.00 86.31 95 THR A N 1
ATOM 762 C CA . THR A 1 95 ? 7.014 6.667 3.687 1.00 86.31 95 THR A CA 1
ATOM 763 C C . THR A 1 95 ? 5.582 6.144 3.601 1.00 86.31 95 THR A C 1
ATOM 765 O O . THR A 1 95 ? 5.093 5.539 4.551 1.00 86.31 95 THR A O 1
ATOM 768 N N . GLU A 1 96 ? 4.917 6.342 2.462 1.00 87.69 96 GLU A N 1
ATOM 769 C CA . GLU A 1 96 ? 3.544 5.878 2.240 1.00 87.69 96 GLU A CA 1
ATOM 770 C C . GLU A 1 96 ? 3.469 4.351 2.236 1.00 87.69 96 GLU A C 1
ATOM 772 O O . GLU A 1 96 ? 2.578 3.782 2.863 1.00 87.69 96 GLU A O 1
ATOM 777 N N . LYS A 1 97 ? 4.444 3.684 1.611 1.00 87.69 97 LYS A N 1
ATOM 778 C CA . LYS A 1 97 ? 4.567 2.225 1.594 1.00 87.69 97 LYS A CA 1
ATOM 779 C C . LYS A 1 97 ? 4.644 1.680 3.015 1.00 87.69 97 LYS A C 1
ATOM 781 O O . LYS A 1 97 ? 3.866 0.804 3.374 1.00 87.69 97 LYS A O 1
ATOM 786 N N . LYS A 1 98 ? 5.493 2.272 3.860 1.00 88.62 98 LYS A N 1
ATOM 787 C CA . LYS A 1 98 ? 5.595 1.896 5.274 1.00 88.62 98 LYS A CA 1
ATOM 788 C C . LYS A 1 98 ? 4.277 2.098 6.029 1.00 88.62 98 LYS A C 1
ATOM 790 O O . LYS A 1 98 ? 3.858 1.203 6.758 1.00 88.62 98 LYS A O 1
ATOM 795 N N . CYS A 1 99 ? 3.609 3.236 5.841 1.00 89.44 99 CYS A N 1
ATOM 796 C CA . CYS A 1 99 ? 2.314 3.511 6.471 1.00 89.44 99 CYS A CA 1
ATOM 797 C C . CYS A 1 99 ? 1.247 2.476 6.082 1.00 89.44 99 CYS A C 1
ATOM 799 O O . CYS A 1 99 ? 0.507 1.999 6.942 1.00 89.44 99 CYS A O 1
ATOM 801 N N . LEU A 1 100 ? 1.188 2.109 4.800 1.00 88.56 100 LEU A N 1
ATOM 802 C CA . LEU A 1 100 ? 0.258 1.115 4.267 1.00 88.56 100 LEU A CA 1
ATOM 803 C C . LEU A 1 100 ? 0.566 -0.292 4.799 1.00 88.56 100 LEU A C 1
ATOM 805 O O . LEU A 1 100 ? -0.351 -0.997 5.216 1.00 88.56 100 LEU A O 1
ATOM 809 N N . THR A 1 101 ? 1.842 -0.678 4.875 1.00 87.50 101 THR A N 1
ATOM 810 C CA . THR A 1 101 ? 2.256 -1.957 5.475 1.00 87.50 101 THR A CA 1
ATOM 811 C C . THR A 1 101 ? 1.886 -2.030 6.956 1.00 87.50 101 THR A C 1
ATOM 813 O O . THR A 1 101 ? 1.247 -2.991 7.375 1.00 87.50 101 THR A O 1
ATOM 816 N N . GLU A 1 102 ? 2.186 -0.988 7.742 1.00 89.12 102 GLU A N 1
ATOM 817 C CA . GLU A 1 102 ? 1.807 -0.939 9.161 1.00 89.12 102 GLU A CA 1
ATOM 818 C C . GLU A 1 102 ? 0.287 -1.023 9.353 1.00 89.12 102 GLU A C 1
ATOM 820 O O . GLU A 1 102 ? -0.187 -1.582 10.344 1.00 89.12 102 GLU A O 1
ATOM 825 N N . PHE A 1 103 ? -0.491 -0.459 8.426 1.00 87.69 103 PHE A N 1
ATOM 826 C CA . PHE A 1 103 ? -1.942 -0.582 8.447 1.00 87.69 103 PHE A CA 1
ATOM 827 C C . PHE A 1 103 ? -2.393 -2.024 8.229 1.00 87.69 103 PHE A C 1
ATOM 829 O O . PHE A 1 103 ? -3.272 -2.478 8.962 1.00 87.69 103 PHE A O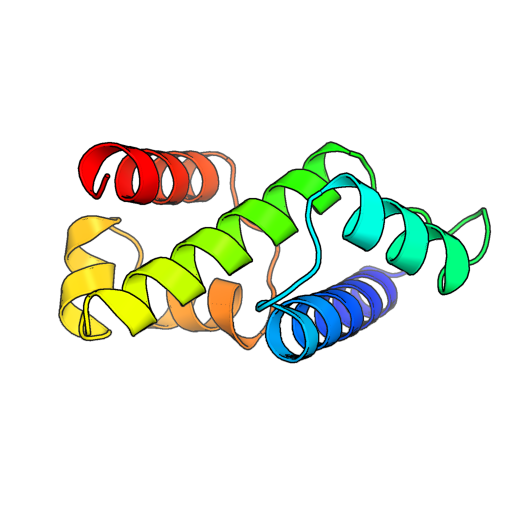 1
ATOM 836 N N . ILE A 1 104 ? -1.787 -2.756 7.292 1.00 84.88 104 ILE A N 1
ATOM 837 C CA . ILE A 1 104 ? -2.076 -4.180 7.099 1.00 84.88 104 ILE A CA 1
ATOM 838 C C . ILE A 1 104 ? -1.740 -4.967 8.364 1.00 84.88 104 ILE A C 1
ATOM 840 O O . ILE A 1 104 ? -2.636 -5.627 8.892 1.00 84.88 104 ILE A O 1
ATOM 844 N N . GLU A 1 105 ? -0.526 -4.832 8.899 1.00 84.50 105 GLU A N 1
ATOM 845 C CA . GLU A 1 105 ? -0.058 -5.608 10.057 1.00 84.50 105 GLU A CA 1
ATOM 846 C C . GLU A 1 105 ? -0.875 -5.329 11.329 1.00 84.50 105 GLU A C 1
ATOM 848 O O . GLU A 1 105 ? -1.239 -6.249 12.054 1.00 84.50 105 GLU A O 1
ATOM 853 N N . LYS A 1 106 ? -1.234 -4.066 11.605 1.00 79.38 106 LYS A N 1
ATOM 854 C CA . LYS A 1 106 ? -2.058 -3.701 12.782 1.00 79.38 106 LYS A CA 1
ATOM 855 C C . LYS A 1 106 ? -3.521 -4.117 12.655 1.00 79.38 106 LYS A C 1
ATOM 857 O O . LYS A 1 106 ? -4.282 -3.999 13.616 1.00 79.38 106 LYS A O 1
ATOM 862 N N . THR A 1 107 ? -3.930 -4.507 11.455 1.00 66.50 107 THR A N 1
ATOM 863 C CA . THR A 1 107 ? -5.314 -4.828 11.123 1.00 66.50 107 THR A CA 1
ATOM 864 C C . THR A 1 107 ? -5.486 -6.333 10.868 1.00 66.50 107 THR A C 1
ATOM 866 O O . THR A 1 107 ? -6.607 -6.749 10.582 1.00 66.50 107 THR A O 1
ATOM 869 N N . GLU A 1 108 ? -4.439 -7.163 10.940 1.00 57.22 108 GLU A N 1
ATOM 870 C CA . GLU A 1 108 ? -4.577 -8.627 11.120 1.00 57.22 108 GLU A CA 1
ATOM 871 C C . GLU A 1 108 ? -5.073 -8.959 12.532 1.00 57.22 108 GLU A C 1
ATOM 873 O O . GLU A 1 108 ? -5.972 -9.823 12.627 1.00 57.22 108 GLU A O 1
#

Organism: NCBI:txid218144

Secondary structure (DSSP, 8-state):
--HHHHHHHHHHHHHHHHHTTTT--HHHHHHHHHHHS-TTSPPPHHHHHHHHHHHHHHHHHHHHT--HHHHHHHHT--HHHHHHHHTS-PPPPHHHHHHHHHHHHHT-

pLDDT: mean 72.83, std 12.04, range [47.75, 89.44]